Protein AF-A0A7V9LAK2-F1 (afdb_monomer_lite)

Radius of gyration: 31.35 Å; chains: 1; bounding box: 60×62×88 Å

Sequence (162 aa):
MRSVLLLVALTACDSKVEKLDKTIDNLGDKVKDNSVVKSVDKGLDTLDRDEASTHLAKAREMVGKGEDPAEACSWVTRAGTNTDTDTVKQLDKLCKLDVPLGAATKAVVAAEKAKAEQPQAPSLTECSSDEWAQTKTKLEGSPFASDARWADLKSRWTKVCP

Foldseek 3Di:
DDDDDDDDDDPDDPPVVVVVVVVVVVVVVVVVPCPVVVVVVVVVLVVLVVLLQVLLVQLVVCVVVVHQSVVSLVVLVVSDCPNVDPSSVSSPCCNLPVRLLSLLVVLLVVLVVQCVVPVPDPADPSLVDPSNVVSLCSCCPDPNVVPPSNVVSVVSSVVSRD

pLDDT: mean 70.33, std 19.18, range [31.5, 95.12]

Secondary structure (DSSP, 8-state):
-------------STTHHHHHHHHHHHHHHHH-TTHHHHHHHHHHHHHHHHHHHHHHHHHHHHHHT---HHHHHHHHHH-TT---HHHHHHHHIIIIIHHHHHHHHHHHHHHHHHHH-TT-SS-GGGG-HHHHHHHHHHHTSTTTT-HHHHHHHHHHHHH--

Structure (mmCIF, N/CA/C/O backbone):
data_AF-A0A7V9LAK2-F1
#
_entry.id   AF-A0A7V9LAK2-F1
#
loop_
_atom_site.group_PDB
_atom_site.id
_atom_site.type_symbol
_atom_site.label_atom_id
_atom_site.label_alt_id
_atom_site.label_comp_id
_atom_site.label_asym_id
_atom_site.label_entity_id
_atom_site.label_seq_id
_atom_site.pdbx_PDB_ins_code
_atom_site.Cartn_x
_atom_site.Cartn_y
_atom_site.Cartn_z
_atom_site.occupancy
_atom_site.B_iso_or_equiv
_atom_site.auth_seq_id
_atom_site.auth_comp_id
_atom_site.auth_asym_id
_atom_site.auth_atom_id
_atom_site.pdbx_PDB_model_num
ATOM 1 N N . MET A 1 1 ? 41.571 53.787 -42.236 1.00 37.94 1 MET A N 1
ATOM 2 C CA . MET A 1 1 ? 42.311 52.598 -41.767 1.00 37.94 1 MET A CA 1
ATOM 3 C C . MET A 1 1 ? 42.465 51.648 -42.952 1.00 37.94 1 MET A C 1
ATOM 5 O O . MET A 1 1 ? 41.453 51.288 -43.527 1.00 37.94 1 MET A O 1
ATOM 9 N N . ARG A 1 2 ? 43.723 51.414 -43.365 1.00 31.50 2 ARG A N 1
ATOM 10 C CA . ARG A 1 2 ? 44.332 50.231 -44.033 1.00 31.50 2 ARG A CA 1
ATOM 11 C C . ARG A 1 2 ? 43.373 49.220 -44.711 1.00 31.50 2 ARG A C 1
ATOM 13 O O . ARG A 1 2 ? 42.533 48.664 -44.023 1.00 31.50 2 ARG A O 1
ATOM 20 N N . SER A 1 3 ? 43.414 49.045 -46.046 1.00 32.41 3 SER A N 1
ATOM 21 C CA . SER A 1 3 ? 44.280 48.084 -46.800 1.00 32.41 3 SER A CA 1
ATOM 22 C C . SER A 1 3 ? 43.845 46.620 -46.543 1.00 32.41 3 SER A C 1
ATOM 24 O O . SER A 1 3 ? 43.729 46.261 -45.384 1.00 32.41 3 SER A O 1
ATOM 26 N N . VAL A 1 4 ? 43.574 45.695 -47.480 1.00 35.50 4 VAL A N 1
ATOM 27 C CA . VAL A 1 4 ? 44.199 45.265 -48.759 1.00 35.50 4 VAL A CA 1
ATOM 28 C C . VAL A 1 4 ? 43.148 44.347 -49.458 1.00 35.50 4 VAL A C 1
ATOM 30 O O . VAL A 1 4 ? 42.545 43.525 -48.781 1.00 35.50 4 VAL A O 1
ATOM 33 N N . LEU A 1 5 ? 42.693 44.595 -50.696 1.00 37.31 5 LEU A N 1
ATOM 34 C CA . LEU A 1 5 ? 43.142 43.943 -51.949 1.00 37.31 5 LEU A CA 1
ATOM 35 C C . LEU A 1 5 ? 43.152 42.391 -51.915 1.00 37.31 5 LEU A C 1
ATOM 37 O O . LEU A 1 5 ? 43.951 41.809 -51.200 1.00 37.31 5 LEU A O 1
ATOM 41 N N . LEU A 1 6 ? 42.310 41.730 -52.724 1.00 32.38 6 LEU A N 1
ATOM 42 C CA . LEU A 1 6 ? 42.712 40.812 -53.814 1.00 32.38 6 LEU A CA 1
ATOM 43 C C . LEU A 1 6 ? 41.540 39.925 -54.280 1.00 32.38 6 LEU A C 1
ATOM 45 O O . LEU A 1 6 ? 41.117 38.995 -53.597 1.00 32.38 6 LEU A O 1
ATOM 49 N N . LEU A 1 7 ? 41.091 40.177 -55.514 1.00 42.12 7 LEU A N 1
ATOM 50 C CA . LEU A 1 7 ? 40.591 39.135 -56.409 1.00 42.12 7 LEU A CA 1
ATOM 51 C C . LEU A 1 7 ? 41.704 38.093 -56.613 1.00 42.12 7 LEU A C 1
ATOM 53 O O . LEU A 1 7 ? 42.783 38.466 -57.071 1.00 42.12 7 LEU A O 1
ATOM 57 N N . VAL A 1 8 ? 41.425 36.806 -56.392 1.00 37.50 8 VAL A N 1
ATOM 58 C CA . VAL A 1 8 ? 42.148 35.706 -57.053 1.00 37.50 8 VAL A CA 1
ATOM 59 C C . VAL A 1 8 ? 41.137 34.652 -57.493 1.00 37.50 8 VAL A C 1
ATOM 61 O O . VAL A 1 8 ? 40.375 34.111 -56.696 1.00 37.50 8 VAL A O 1
ATOM 64 N N . ALA A 1 9 ? 41.131 34.414 -58.800 1.00 43.22 9 ALA A N 1
ATOM 65 C CA . ALA A 1 9 ? 40.370 33.398 -59.500 1.00 43.22 9 ALA A CA 1
ATOM 66 C C . ALA A 1 9 ? 40.705 31.979 -59.017 1.00 43.22 9 ALA A C 1
ATOM 68 O O . ALA A 1 9 ? 41.877 31.638 -58.883 1.00 43.22 9 ALA A O 1
ATOM 69 N N . LEU A 1 10 ? 39.685 31.131 -58.866 1.00 37.84 10 LEU A N 1
ATOM 70 C CA . LEU A 1 10 ? 39.828 29.673 -58.805 1.00 37.84 10 LEU A CA 1
ATOM 71 C C . LEU A 1 10 ? 38.724 29.020 -59.647 1.00 37.84 10 LEU A C 1
ATOM 73 O O . LEU A 1 10 ? 37.756 28.448 -59.156 1.00 37.84 10 LEU A O 1
ATOM 77 N N . THR A 1 11 ? 38.898 29.110 -60.963 1.00 47.38 11 THR A N 1
ATOM 78 C CA . THR A 1 11 ? 38.327 28.181 -61.940 1.00 47.38 11 THR A CA 1
ATOM 79 C C . THR A 1 11 ? 39.044 26.832 -61.813 1.00 47.38 11 THR A C 1
ATOM 81 O O . THR A 1 11 ? 40.007 26.597 -62.534 1.00 47.38 11 THR A O 1
ATOM 84 N N . ALA A 1 12 ? 38.651 25.985 -60.855 1.00 41.12 12 ALA A N 1
ATOM 85 C CA . ALA A 1 12 ? 39.004 24.553 -60.797 1.00 41.12 12 ALA A CA 1
ATOM 86 C C . ALA A 1 12 ? 38.351 23.862 -59.580 1.00 41.12 12 ALA A C 1
ATOM 88 O O . ALA A 1 12 ? 39.049 23.368 -58.697 1.00 41.12 12 ALA A O 1
ATOM 89 N N . CYS A 1 13 ? 37.018 23.819 -59.502 1.00 34.25 13 CYS A N 1
ATOM 90 C CA . CYS A 1 13 ? 36.323 23.087 -58.432 1.00 34.25 13 CYS A CA 1
ATOM 91 C C . CYS A 1 13 ? 35.158 22.210 -58.921 1.00 34.25 13 CYS A C 1
ATOM 93 O O . CYS A 1 13 ? 34.342 21.813 -58.104 1.00 34.25 13 CYS A O 1
ATOM 95 N N . ASP A 1 14 ? 35.076 21.839 -60.201 1.00 42.62 14 ASP A N 1
ATOM 96 C CA . ASP A 1 14 ? 33.958 20.992 -60.663 1.00 42.62 14 ASP A CA 1
ATOM 97 C C . ASP A 1 14 ? 34.180 19.485 -60.424 1.00 42.62 14 ASP A C 1
ATOM 99 O O . ASP A 1 14 ? 33.239 18.734 -60.208 1.00 42.62 14 ASP A O 1
ATOM 103 N N . SER A 1 15 ? 35.427 19.004 -60.339 1.00 44.22 15 SER A N 1
ATOM 104 C CA . SER A 1 15 ? 35.691 17.551 -60.234 1.00 44.22 15 SER A CA 1
ATOM 105 C C . SER A 1 15 ? 35.803 16.998 -58.803 1.00 44.22 15 SER A C 1
ATOM 107 O O . SER A 1 15 ? 36.013 15.797 -58.627 1.00 44.22 15 SER A O 1
ATOM 109 N N . LYS A 1 16 ? 35.714 17.841 -57.762 1.00 42.81 16 LYS A N 1
ATOM 110 C CA . LYS A 1 16 ? 35.798 17.403 -56.348 1.00 42.81 16 LYS A CA 1
ATOM 111 C C . LYS A 1 16 ? 34.443 17.303 -55.650 1.00 42.81 16 LYS A C 1
ATOM 113 O O . LYS A 1 16 ? 34.344 16.568 -54.671 1.00 42.81 16 LYS A O 1
ATOM 118 N N . VAL A 1 17 ? 33.414 17.977 -56.163 1.00 44.81 17 VAL A N 1
ATOM 119 C CA . VAL A 1 17 ? 32.055 17.917 -55.605 1.00 44.81 17 VAL A CA 1
ATOM 120 C C . VAL A 1 17 ? 31.435 16.536 -55.853 1.00 44.81 17 VAL A C 1
ATOM 122 O O . VAL A 1 17 ? 30.882 15.940 -54.935 1.00 44.81 17 VAL A O 1
ATOM 125 N N . GLU A 1 18 ? 31.672 15.935 -57.023 1.00 46.00 18 GLU A N 1
ATOM 126 C CA . GLU A 1 18 ? 31.118 14.614 -57.366 1.00 46.00 18 GLU A CA 1
ATOM 127 C C . GLU A 1 18 ? 31.734 13.440 -56.567 1.00 46.00 18 GLU A C 1
ATOM 129 O O . GLU A 1 18 ? 31.133 12.372 -56.435 1.00 46.00 18 GLU A O 1
ATOM 134 N N . LYS A 1 19 ? 32.935 13.618 -55.992 1.00 44.50 19 LYS A N 1
ATOM 135 C CA . LYS A 1 19 ? 33.549 12.624 -55.086 1.00 44.50 19 LYS A CA 1
ATOM 136 C C . LYS A 1 19 ? 33.076 12.754 -53.637 1.00 44.50 19 LYS A C 1
ATOM 138 O O . LYS A 1 19 ? 33.138 11.767 -52.902 1.00 44.50 19 LYS A O 1
ATOM 143 N N . LEU A 1 20 ? 32.610 13.934 -53.224 1.00 43.28 20 LEU A N 1
ATOM 144 C CA . LEU A 1 20 ? 32.012 14.116 -51.900 1.00 43.28 20 LEU A CA 1
ATOM 145 C C . LEU A 1 20 ? 30.619 13.477 -51.832 1.00 43.28 20 LEU A C 1
ATOM 147 O O . LEU A 1 20 ? 30.317 12.803 -50.851 1.00 43.28 20 LEU A O 1
ATOM 151 N N . ASP A 1 21 ? 29.831 13.605 -52.898 1.00 49.31 21 ASP A N 1
ATOM 152 C CA . ASP A 1 21 ? 28.450 13.110 -52.970 1.00 49.31 21 ASP A CA 1
ATOM 153 C C . ASP A 1 21 ? 28.369 11.576 -52.810 1.00 49.31 21 ASP A C 1
ATOM 155 O O . ASP A 1 21 ? 27.709 11.057 -51.911 1.00 49.31 21 ASP A O 1
ATOM 159 N N . LYS A 1 22 ? 29.216 10.833 -53.540 1.00 50.28 22 LYS A N 1
ATOM 160 C CA . LYS A 1 22 ? 29.311 9.357 -53.448 1.00 50.28 22 LYS A CA 1
ATOM 161 C C . LYS A 1 22 ? 29.804 8.833 -52.090 1.00 50.28 22 LYS A C 1
ATOM 163 O O . LYS A 1 22 ? 29.598 7.660 -51.765 1.00 50.28 22 LYS A O 1
ATOM 168 N N . THR A 1 23 ? 30.484 9.671 -51.306 1.00 47.62 23 THR A N 1
ATOM 169 C CA . THR A 1 23 ? 30.940 9.312 -49.953 1.00 47.62 23 THR A CA 1
ATOM 170 C C . THR A 1 23 ? 29.811 9.489 -48.933 1.00 47.62 23 THR A C 1
ATOM 172 O O . THR A 1 23 ? 29.700 8.692 -48.003 1.00 47.62 23 THR A O 1
ATOM 175 N N . ILE A 1 24 ? 28.944 10.487 -49.133 1.00 52.41 24 ILE A N 1
ATOM 176 C CA . ILE A 1 24 ? 27.791 10.772 -48.270 1.00 52.41 24 ILE A CA 1
ATOM 177 C C . ILE A 1 24 ? 26.698 9.708 -48.450 1.00 52.41 24 ILE A C 1
ATOM 179 O O . ILE A 1 24 ? 26.189 9.210 -47.447 1.00 52.41 24 ILE A O 1
ATOM 183 N N . ASP A 1 25 ? 26.425 9.256 -49.678 1.00 50.56 25 ASP A N 1
ATOM 184 C CA . ASP A 1 25 ? 25.480 8.150 -49.912 1.00 50.56 25 ASP A CA 1
ATOM 185 C C . ASP A 1 25 ? 25.947 6.825 -49.279 1.00 50.56 25 ASP A C 1
ATOM 187 O O . ASP A 1 25 ? 25.159 6.108 -48.665 1.00 50.56 25 ASP A O 1
ATOM 191 N N . ASN A 1 26 ? 27.254 6.530 -49.309 1.00 49.16 26 ASN A N 1
ATOM 192 C CA . ASN A 1 26 ? 27.817 5.346 -48.639 1.00 49.16 26 ASN A CA 1
ATOM 193 C C . ASN A 1 26 ? 27.752 5.414 -47.100 1.00 49.16 26 ASN A C 1
ATOM 195 O O . ASN A 1 26 ? 27.732 4.376 -46.433 1.00 49.16 26 ASN A O 1
ATOM 199 N N . LEU A 1 27 ? 27.742 6.617 -46.520 1.00 48.22 27 LEU A N 1
ATOM 200 C CA . LEU A 1 27 ? 27.530 6.830 -45.084 1.00 48.22 27 LEU A CA 1
ATOM 201 C C . LEU A 1 27 ? 26.039 6.744 -44.723 1.00 48.22 27 LEU A C 1
ATOM 203 O O . LEU A 1 27 ? 25.704 6.171 -43.689 1.00 48.22 27 LEU A O 1
ATOM 207 N N . GLY A 1 28 ? 25.148 7.233 -45.590 1.00 46.25 28 GLY A N 1
ATOM 208 C CA . GLY A 1 28 ? 23.695 7.129 -45.430 1.00 46.25 28 GLY A CA 1
ATOM 209 C C . GLY A 1 28 ? 23.178 5.686 -45.445 1.00 46.25 28 GLY A C 1
ATOM 210 O O . GLY A 1 28 ? 22.302 5.345 -44.648 1.00 46.25 28 GLY A O 1
ATOM 211 N N . ASP A 1 29 ? 23.757 4.817 -46.277 1.00 45.91 29 ASP A N 1
ATOM 212 C CA . ASP A 1 29 ? 23.421 3.386 -46.305 1.00 45.91 29 ASP A CA 1
ATOM 213 C C . ASP A 1 29 ? 24.012 2.609 -45.111 1.00 45.91 29 ASP A C 1
ATOM 215 O O . ASP A 1 29 ? 23.346 1.747 -44.540 1.00 45.91 29 ASP A O 1
ATOM 219 N N . LYS A 1 30 ? 25.208 2.979 -44.623 1.00 43.50 30 LYS A N 1
ATOM 220 C CA . LYS A 1 30 ? 25.807 2.377 -43.410 1.00 43.50 30 LYS A CA 1
ATOM 221 C C . LYS A 1 30 ? 25.112 2.763 -42.103 1.00 43.50 30 LYS A C 1
ATOM 223 O O . LYS A 1 30 ? 25.154 1.985 -41.158 1.00 43.50 30 LYS A O 1
ATOM 228 N N . VAL A 1 31 ? 24.471 3.930 -42.030 1.00 46.69 31 VAL A N 1
ATOM 229 C CA . VAL A 1 31 ? 23.645 4.328 -40.870 1.00 46.69 31 VAL A CA 1
ATOM 230 C C . VAL A 1 31 ? 22.256 3.674 -40.922 1.00 46.69 31 VAL A C 1
ATOM 232 O O . VAL A 1 31 ? 21.642 3.438 -39.882 1.00 46.69 31 VAL A O 1
ATOM 235 N N . LYS A 1 32 ? 21.771 3.316 -42.119 1.00 45.81 32 LYS A N 1
ATOM 236 C CA . LYS A 1 32 ? 20.551 2.514 -42.307 1.00 45.81 32 LYS A CA 1
ATOM 237 C C . LYS A 1 32 ? 20.744 1.029 -42.015 1.00 45.81 32 LYS A C 1
ATOM 239 O O . LYS A 1 32 ? 19.736 0.345 -41.817 1.00 45.81 32 LYS A O 1
ATOM 244 N N . ASP A 1 33 ? 21.983 0.534 -41.936 1.00 46.97 33 ASP A N 1
ATOM 245 C CA . ASP A 1 33 ? 22.265 -0.809 -41.425 1.00 46.97 33 ASP A CA 1
ATOM 246 C C . ASP A 1 33 ? 22.110 -0.831 -39.897 1.00 46.97 33 ASP A C 1
ATOM 248 O O . ASP A 1 33 ? 23.020 -0.738 -39.072 1.00 46.97 33 ASP A O 1
ATOM 2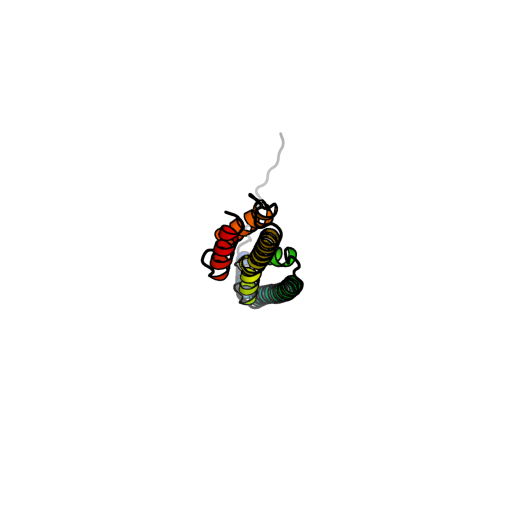52 N N . ASN A 1 34 ? 20.831 -0.865 -39.567 1.00 49.03 34 ASN A N 1
ATOM 253 C CA . ASN A 1 34 ? 20.137 -0.754 -38.308 1.00 49.03 34 ASN A CA 1
ATOM 254 C C . ASN A 1 34 ? 20.389 -1.998 -37.433 1.00 49.03 34 ASN A C 1
ATOM 256 O O . ASN A 1 34 ? 19.441 -2.643 -36.984 1.00 49.03 34 ASN A O 1
ATOM 260 N N . SER A 1 35 ? 21.651 -2.400 -37.271 1.00 44.16 35 SER A N 1
ATOM 261 C CA . SER A 1 35 ? 22.088 -3.532 -36.447 1.00 44.16 35 SER A CA 1
ATOM 262 C C . SER A 1 35 ? 22.764 -3.053 -35.164 1.00 44.16 35 SER A C 1
ATOM 264 O O . SER A 1 35 ? 22.456 -3.574 -34.098 1.00 44.16 35 SER A O 1
ATOM 266 N N . VAL A 1 36 ? 23.593 -2.006 -35.229 1.00 38.97 36 VAL A N 1
ATOM 267 C CA . VAL A 1 36 ? 24.246 -1.408 -34.052 1.00 38.97 36 VAL A CA 1
ATOM 268 C C . VAL A 1 36 ? 23.243 -0.617 -33.216 1.00 38.97 36 VAL A C 1
ATOM 270 O O . VAL A 1 36 ? 23.174 -0.840 -32.016 1.00 38.97 36 VAL A O 1
ATOM 273 N N . VAL A 1 37 ? 22.402 0.218 -33.839 1.00 45.53 37 VAL A N 1
ATOM 274 C CA . VAL A 1 37 ? 21.331 0.950 -33.131 1.00 45.53 37 VAL A CA 1
ATOM 275 C C . VAL A 1 37 ? 20.340 -0.030 -32.503 1.00 45.53 37 VAL A C 1
ATOM 277 O O . VAL A 1 37 ? 20.114 0.034 -31.305 1.00 45.53 37 VAL A O 1
ATOM 280 N N . LYS A 1 38 ? 19.874 -1.045 -33.247 1.00 43.88 38 LYS A N 1
ATOM 281 C CA . LYS A 1 38 ? 19.019 -2.104 -32.680 1.00 43.88 38 LYS A CA 1
ATOM 282 C C . LYS A 1 38 ? 19.695 -2.931 -31.585 1.00 43.88 38 LYS A C 1
ATOM 284 O O . LYS A 1 38 ? 19.001 -3.422 -30.706 1.00 43.88 38 LYS A O 1
ATOM 289 N N . SER A 1 39 ? 21.011 -3.146 -31.643 1.00 45.12 39 SER A N 1
ATOM 290 C CA . SER A 1 39 ? 21.739 -3.885 -30.598 1.00 45.12 39 SER A CA 1
ATOM 291 C C . SER A 1 39 ? 21.954 -3.037 -29.348 1.00 45.12 39 SER A C 1
ATOM 293 O O . SER A 1 39 ? 21.928 -3.582 -28.250 1.00 45.12 39 SER A O 1
ATOM 295 N N . VAL A 1 40 ? 22.126 -1.723 -29.509 1.00 39.88 40 VAL A N 1
ATOM 296 C CA . VAL A 1 40 ? 22.179 -0.759 -28.405 1.00 39.88 40 VAL A CA 1
ATOM 297 C C . VAL A 1 40 ? 20.796 -0.605 -27.776 1.00 39.88 40 VAL A C 1
ATOM 299 O O . VAL A 1 40 ? 20.695 -0.783 -26.572 1.00 39.88 40 VAL A O 1
ATOM 302 N N . ASP A 1 41 ? 19.736 -0.414 -28.565 1.00 46.59 41 ASP A N 1
ATOM 303 C CA . ASP A 1 41 ? 18.351 -0.347 -28.073 1.00 46.59 41 ASP A CA 1
ATOM 304 C C . ASP A 1 41 ? 17.955 -1.646 -27.359 1.00 46.59 41 ASP A C 1
ATOM 306 O O . ASP A 1 41 ? 17.505 -1.626 -26.221 1.00 46.59 41 ASP A O 1
ATOM 310 N N . LYS A 1 42 ? 18.242 -2.808 -27.960 1.00 48.88 42 LYS A N 1
ATOM 311 C CA . LYS A 1 42 ? 17.996 -4.113 -27.327 1.00 48.88 42 LYS A CA 1
ATOM 312 C C . LYS A 1 42 ? 18.857 -4.336 -26.077 1.00 48.88 42 LYS A C 1
ATOM 314 O O . LYS A 1 42 ? 18.439 -5.057 -25.171 1.00 48.88 42 LYS A O 1
ATOM 319 N N . GLY A 1 43 ? 20.061 -3.767 -26.038 1.00 37.28 43 GLY A N 1
ATOM 320 C CA . GLY A 1 43 ? 20.952 -3.791 -24.879 1.00 37.28 43 GLY A CA 1
ATOM 321 C C . GLY A 1 43 ? 20.419 -2.936 -23.732 1.00 37.28 43 GLY A C 1
ATOM 322 O O . GLY A 1 43 ? 20.388 -3.414 -22.602 1.00 37.28 43 GLY A O 1
ATOM 323 N N . LEU A 1 44 ? 19.929 -1.731 -24.036 1.00 52.09 44 LEU A N 1
ATOM 324 C CA . LEU A 1 44 ? 19.257 -0.830 -23.096 1.00 52.09 44 LEU A CA 1
ATOM 325 C C . LEU A 1 44 ? 17.964 -1.461 -22.560 1.00 52.09 44 LEU A C 1
ATOM 327 O O . LEU A 1 44 ? 17.804 -1.565 -21.351 1.00 52.09 44 LEU A O 1
ATOM 331 N N . ASP A 1 45 ? 17.130 -2.036 -23.430 1.00 54.62 45 ASP A N 1
ATOM 332 C CA . ASP A 1 45 ? 15.911 -2.756 -23.032 1.00 54.62 45 ASP A CA 1
ATOM 333 C C . ASP A 1 45 ? 16.194 -3.973 -22.131 1.00 54.62 45 ASP A C 1
ATOM 335 O O . ASP A 1 45 ? 15.358 -4.378 -21.318 1.00 54.62 45 ASP A O 1
ATOM 339 N N . THR A 1 46 ? 17.354 -4.616 -22.307 1.00 55.47 46 THR A N 1
ATOM 340 C CA . THR A 1 46 ? 17.769 -5.766 -21.489 1.00 55.47 46 THR A CA 1
ATOM 341 C C . THR A 1 46 ? 18.317 -5.307 -20.139 1.00 55.47 46 THR A C 1
ATOM 343 O O . THR A 1 46 ? 17.930 -5.874 -19.120 1.00 55.47 46 THR A O 1
ATOM 346 N N . LEU A 1 47 ? 19.138 -4.253 -20.117 1.00 55.16 47 LEU A N 1
ATOM 347 C CA . LEU A 1 47 ? 19.620 -3.609 -18.891 1.00 55.16 47 LEU A CA 1
ATOM 348 C C . LEU A 1 47 ? 18.455 -3.101 -18.030 1.00 55.16 47 LEU A C 1
ATOM 350 O O . LEU A 1 47 ? 18.392 -3.429 -16.848 1.00 55.16 47 LEU A O 1
ATOM 354 N N . ASP A 1 48 ? 17.473 -2.427 -18.633 1.00 62.56 48 ASP A N 1
ATOM 355 C CA . ASP A 1 48 ? 16.275 -1.954 -17.932 1.00 62.56 48 ASP A CA 1
ATOM 356 C C . ASP A 1 48 ? 15.443 -3.114 -17.355 1.00 62.56 48 ASP A C 1
ATOM 358 O O . ASP A 1 48 ? 14.863 -3.005 -16.271 1.00 62.56 48 ASP A O 1
ATOM 362 N N . ARG A 1 49 ? 15.389 -4.261 -18.048 1.00 60.59 49 ARG A N 1
ATOM 363 C CA . ARG A 1 49 ? 14.676 -5.462 -17.578 1.00 60.59 49 ARG A CA 1
ATOM 364 C C . ARG A 1 49 ? 15.394 -6.150 -16.414 1.00 60.59 49 ARG A C 1
ATOM 366 O O . ARG A 1 49 ? 14.724 -6.613 -15.482 1.00 60.59 49 ARG A O 1
ATOM 373 N N . ASP A 1 50 ? 16.718 -6.230 -16.457 1.00 68.88 50 ASP A N 1
ATOM 374 C CA . ASP A 1 50 ? 17.531 -6.849 -15.406 1.00 68.88 50 ASP A CA 1
ATOM 375 C C . ASP A 1 50 ? 17.557 -5.978 -14.138 1.00 68.88 50 ASP A C 1
ATOM 377 O O . ASP A 1 50 ? 17.393 -6.490 -13.021 1.00 68.88 50 ASP A O 1
ATOM 381 N N . GLU A 1 51 ? 17.643 -4.653 -14.295 1.00 70.06 51 GLU A N 1
ATOM 382 C CA . GLU A 1 51 ? 17.492 -3.701 -13.191 1.00 70.06 51 GLU A CA 1
ATOM 383 C C . GLU A 1 51 ? 16.082 -3.761 -12.586 1.00 70.06 51 GLU A C 1
ATOM 385 O O . GLU A 1 51 ? 15.945 -3.922 -11.368 1.00 70.06 51 GLU A O 1
ATOM 390 N N . ALA A 1 52 ? 15.023 -3.754 -13.408 1.00 67.69 52 ALA A N 1
ATOM 391 C CA . ALA A 1 52 ? 13.645 -3.886 -12.926 1.00 67.69 52 ALA A CA 1
ATOM 392 C C . ALA A 1 52 ? 13.430 -5.179 -12.128 1.00 67.69 52 ALA A C 1
ATOM 394 O O . ALA A 1 52 ? 12.752 -5.177 -11.098 1.00 67.69 52 ALA A O 1
ATOM 395 N N . SER A 1 53 ? 14.011 -6.291 -12.586 1.00 71.00 53 SER A N 1
ATOM 396 C CA . SER A 1 53 ? 13.871 -7.598 -11.933 1.00 71.00 53 SER A CA 1
ATOM 397 C C . SER A 1 53 ? 14.582 -7.623 -10.582 1.00 71.00 53 SER A C 1
ATOM 399 O O . SER A 1 53 ? 14.030 -8.126 -9.600 1.00 71.00 53 SER A O 1
ATOM 401 N N . THR A 1 54 ? 15.760 -7.003 -10.506 1.00 78.12 54 THR A N 1
ATOM 402 C CA . THR A 1 54 ? 16.516 -6.831 -9.259 1.00 78.12 54 THR A CA 1
ATOM 403 C C . THR A 1 54 ? 15.746 -5.964 -8.262 1.00 78.12 54 THR A C 1
ATOM 405 O O . THR A 1 54 ? 15.570 -6.350 -7.103 1.00 78.12 54 THR A O 1
ATOM 408 N N . HIS A 1 55 ? 15.214 -4.824 -8.709 1.00 74.81 55 HIS A N 1
ATOM 409 C CA . HIS A 1 55 ? 14.412 -3.945 -7.862 1.00 74.81 55 HIS A CA 1
ATOM 410 C C . HIS A 1 55 ? 13.105 -4.603 -7.409 1.00 74.81 55 HIS A C 1
ATOM 412 O O . HIS A 1 55 ? 12.725 -4.447 -6.248 1.00 74.81 55 HIS A O 1
ATOM 418 N N . LEU A 1 56 ? 12.454 -5.399 -8.263 1.00 73.44 56 LEU A N 1
ATOM 419 C CA . LEU A 1 56 ? 11.248 -6.141 -7.899 1.00 73.44 56 LEU A CA 1
ATOM 420 C C . LEU A 1 56 ? 11.523 -7.221 -6.851 1.00 73.44 56 LEU A C 1
ATOM 422 O O . LEU A 1 56 ? 10.752 -7.349 -5.898 1.00 73.44 56 LEU A O 1
ATOM 426 N N . ALA A 1 57 ? 12.615 -7.973 -6.991 1.00 77.81 57 ALA A N 1
ATOM 427 C CA . ALA A 1 57 ? 13.020 -8.964 -5.999 1.00 77.81 57 ALA A CA 1
ATOM 428 C C . ALA A 1 57 ? 13.311 -8.305 -4.640 1.00 77.81 57 ALA A C 1
ATOM 430 O O . ALA A 1 57 ? 12.740 -8.719 -3.630 1.00 77.81 57 ALA A O 1
ATOM 431 N N . LYS A 1 58 ? 14.102 -7.220 -4.629 1.00 77.19 58 LYS A N 1
ATOM 432 C CA . LYS A 1 58 ? 14.421 -6.455 -3.410 1.00 77.19 58 LYS A CA 1
ATOM 433 C C . LYS A 1 58 ? 13.156 -5.878 -2.765 1.00 77.19 58 LYS A C 1
ATOM 435 O O . LYS A 1 58 ? 12.986 -5.962 -1.553 1.00 77.19 58 LYS A O 1
ATOM 440 N N . ALA A 1 59 ? 12.240 -5.325 -3.564 1.00 75.19 59 ALA A N 1
ATOM 441 C CA . ALA A 1 59 ? 10.988 -4.766 -3.063 1.00 75.19 59 ALA A CA 1
ATOM 442 C C . ALA A 1 59 ? 10.090 -5.832 -2.426 1.00 75.19 59 ALA A C 1
ATOM 444 O O . ALA A 1 59 ? 9.558 -5.614 -1.341 1.00 75.19 59 ALA A O 1
ATOM 445 N N . ARG A 1 60 ? 9.957 -7.004 -3.059 1.00 75.12 60 ARG A N 1
ATOM 446 C CA . ARG A 1 60 ? 9.202 -8.136 -2.497 1.00 75.12 60 ARG A CA 1
ATOM 447 C C . ARG A 1 60 ? 9.812 -8.649 -1.201 1.00 75.12 60 ARG A C 1
ATOM 449 O O . ARG A 1 60 ? 9.070 -8.940 -0.269 1.00 75.12 60 ARG A O 1
ATOM 456 N N . GLU A 1 61 ? 11.135 -8.747 -1.136 1.00 78.25 61 GLU A N 1
ATOM 457 C CA . GLU A 1 61 ? 11.839 -9.167 0.074 1.00 78.25 61 GLU A CA 1
ATOM 458 C C . GLU A 1 61 ? 11.609 -8.182 1.230 1.00 78.25 61 GLU A C 1
ATOM 460 O O . GLU A 1 61 ? 11.221 -8.606 2.317 1.00 78.25 61 GLU A O 1
ATOM 465 N N . MET A 1 62 ? 11.776 -6.877 0.985 1.00 74.00 62 MET A N 1
ATOM 466 C CA . MET A 1 62 ? 11.546 -5.831 1.991 1.00 74.00 62 MET A CA 1
ATOM 467 C C . MET A 1 62 ? 10.089 -5.821 2.467 1.00 74.00 62 MET A C 1
ATOM 469 O O . MET A 1 62 ? 9.836 -5.861 3.670 1.00 74.00 62 MET A O 1
ATOM 473 N N . VAL A 1 63 ? 9.121 -5.896 1.546 1.00 72.19 63 VAL A N 1
ATOM 474 C CA . VAL A 1 63 ? 7.695 -6.012 1.899 1.00 72.19 63 VAL A CA 1
ATOM 475 C C . VAL A 1 63 ? 7.427 -7.272 2.724 1.00 72.19 63 VAL A C 1
ATOM 477 O O . VAL A 1 63 ? 6.701 -7.206 3.715 1.00 72.19 63 VAL A O 1
ATOM 480 N N . GLY A 1 64 ? 8.043 -8.404 2.373 1.00 65.88 64 GLY A N 1
ATOM 481 C CA . GLY A 1 64 ? 7.938 -9.655 3.128 1.00 65.88 64 GLY A CA 1
ATOM 482 C C . GLY A 1 64 ? 8.495 -9.564 4.553 1.00 65.88 64 GLY A C 1
ATOM 483 O O . GLY A 1 64 ? 7.979 -10.222 5.453 1.00 65.88 64 GLY A O 1
ATOM 484 N N . LYS A 1 65 ? 9.502 -8.713 4.779 1.00 68.94 65 LYS A N 1
ATOM 485 C CA . LYS A 1 65 ? 10.057 -8.395 6.107 1.00 68.94 65 LYS A CA 1
ATOM 486 C C . LYS A 1 65 ? 9.311 -7.261 6.822 1.00 68.94 65 LYS A C 1
ATOM 488 O O . LYS A 1 65 ? 9.607 -6.963 7.976 1.00 68.94 65 LYS A O 1
ATOM 493 N N . GLY A 1 66 ? 8.330 -6.643 6.165 1.00 60.72 66 GLY A N 1
ATOM 494 C CA . GLY A 1 66 ? 7.586 -5.500 6.689 1.00 60.72 66 GLY A CA 1
ATOM 495 C C . GLY A 1 66 ? 8.358 -4.177 6.665 1.00 60.72 66 GLY A C 1
ATOM 496 O O . GLY A 1 66 ? 7.946 -3.254 7.372 1.00 60.72 66 GLY A O 1
ATOM 497 N N . GLU A 1 67 ? 9.433 -4.093 5.880 1.00 68.75 67 GLU A N 1
ATOM 498 C CA . GLU A 1 67 ? 10.273 -2.911 5.652 1.00 68.75 67 GLU A CA 1
ATOM 499 C C . GLU A 1 67 ? 9.753 -2.081 4.460 1.00 68.75 67 GLU A C 1
ATOM 501 O O . GLU A 1 67 ? 9.092 -2.613 3.565 1.00 68.75 67 GLU A O 1
ATOM 506 N N . ASP A 1 68 ? 10.037 -0.773 4.442 1.00 70.56 68 ASP A N 1
ATOM 507 C CA . ASP A 1 68 ? 9.627 0.129 3.354 1.00 70.56 68 ASP A CA 1
ATOM 508 C C . ASP A 1 68 ? 10.571 -0.013 2.140 1.00 70.56 68 ASP A C 1
ATOM 510 O O . ASP A 1 68 ? 11.761 0.297 2.251 1.00 70.56 68 ASP A O 1
ATOM 514 N N . PRO A 1 69 ? 10.076 -0.433 0.958 1.00 75.94 69 PRO A N 1
ATOM 515 C CA . PRO A 1 69 ? 10.885 -0.557 -0.247 1.00 75.94 69 PRO A CA 1
ATOM 516 C C . PRO A 1 69 ? 11.094 0.772 -1.000 1.00 75.94 69 PRO A C 1
ATOM 518 O O . PRO A 1 69 ? 11.226 0.762 -2.228 1.00 75.94 69 PRO A O 1
ATOM 521 N N . ALA A 1 70 ? 11.134 1.912 -0.302 1.00 74.38 70 ALA A N 1
ATOM 522 C CA . ALA A 1 70 ? 11.209 3.261 -0.866 1.00 74.38 70 ALA A CA 1
ATOM 523 C C . ALA A 1 70 ? 12.256 3.414 -1.982 1.00 74.38 70 ALA A C 1
ATOM 525 O O . ALA A 1 70 ? 11.963 4.004 -3.022 1.00 74.38 70 ALA A O 1
ATOM 526 N N . GLU A 1 71 ? 13.454 2.837 -1.824 1.00 68.19 71 GLU A N 1
ATOM 527 C CA . GLU A 1 71 ? 14.488 2.865 -2.867 1.00 68.19 71 GLU A CA 1
ATOM 528 C C . GLU A 1 71 ? 14.038 2.178 -4.163 1.00 68.19 71 GLU A C 1
ATOM 530 O O . GLU A 1 71 ? 14.158 2.762 -5.240 1.00 68.19 71 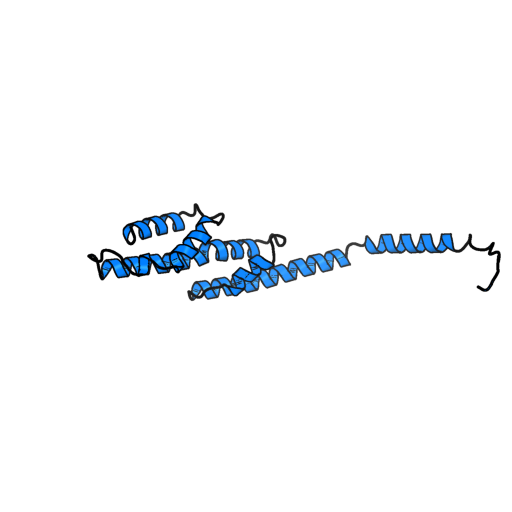GLU A O 1
ATOM 535 N N . ALA A 1 72 ? 13.475 0.969 -4.073 1.00 69.00 72 ALA A N 1
ATOM 536 C CA . ALA A 1 72 ? 13.004 0.220 -5.237 1.00 69.00 72 ALA A CA 1
ATOM 537 C C . ALA A 1 72 ? 11.783 0.891 -5.888 1.00 69.00 72 ALA A C 1
ATOM 539 O O . ALA A 1 72 ? 11.675 0.945 -7.112 1.00 69.00 72 ALA A O 1
ATOM 540 N N . CYS A 1 73 ? 10.907 1.488 -5.080 1.00 74.06 73 CYS A N 1
ATOM 541 C CA . CYS A 1 73 ? 9.761 2.247 -5.573 1.00 74.06 73 CYS A CA 1
ATOM 542 C C . CYS A 1 73 ? 10.152 3.576 -6.232 1.00 74.06 73 CYS A C 1
ATOM 544 O O . CYS A 1 73 ? 9.538 4.000 -7.217 1.00 74.06 73 CYS A O 1
ATOM 546 N N . SER A 1 74 ? 11.219 4.214 -5.749 1.00 73.50 74 SER A N 1
ATOM 547 C CA . SER A 1 74 ? 11.777 5.414 -6.373 1.00 73.50 74 SER A CA 1
ATOM 548 C C . SER A 1 74 ? 12.441 5.126 -7.722 1.00 73.50 74 SER A C 1
ATOM 550 O O . SER A 1 74 ? 12.494 6.021 -8.565 1.00 73.50 74 SER A O 1
ATOM 552 N N . TRP A 1 75 ? 12.937 3.901 -7.937 1.00 70.69 75 TRP A N 1
ATOM 553 C CA . TRP A 1 75 ? 13.507 3.485 -9.218 1.00 70.69 75 TRP A CA 1
ATOM 554 C C . TRP A 1 75 ? 12.420 3.384 -10.291 1.00 70.69 75 TRP A C 1
ATOM 556 O O . TRP A 1 75 ? 12.573 4.008 -11.330 1.00 70.69 75 TRP A O 1
ATOM 566 N N . VAL A 1 76 ? 11.265 2.757 -10.017 1.00 68.00 76 VAL A N 1
ATOM 567 C CA . VAL A 1 76 ? 10.137 2.723 -10.984 1.00 68.00 76 VAL A CA 1
ATOM 568 C C . VAL A 1 76 ? 9.649 4.112 -11.367 1.00 68.00 76 VAL A C 1
ATOM 570 O O . VAL A 1 76 ? 9.344 4.369 -12.528 1.00 68.00 76 VAL A O 1
ATOM 573 N N . THR A 1 77 ? 9.609 5.031 -10.403 1.00 66.38 77 THR A N 1
ATOM 574 C CA . THR A 1 77 ? 9.202 6.415 -10.677 1.00 66.38 77 THR A CA 1
ATOM 575 C C . THR A 1 77 ? 10.191 7.113 -11.622 1.00 66.38 77 THR A C 1
ATOM 577 O O . THR A 1 77 ? 9.787 7.958 -12.416 1.00 66.38 77 THR A O 1
ATOM 580 N N . ARG A 1 78 ? 11.480 6.747 -11.555 1.00 63.94 78 ARG A N 1
ATOM 581 C CA . ARG A 1 78 ? 12.570 7.307 -12.369 1.00 63.94 78 ARG A CA 1
ATOM 582 C C . ARG A 1 78 ? 12.757 6.616 -13.719 1.00 63.94 78 ARG A C 1
ATOM 584 O O . ARG A 1 78 ? 13.066 7.308 -14.681 1.00 63.94 78 ARG A O 1
ATOM 591 N N . ALA A 1 79 ? 12.552 5.302 -13.793 1.00 61.12 79 ALA A N 1
ATOM 592 C CA . ALA A 1 79 ? 12.651 4.514 -15.023 1.00 61.12 79 ALA A CA 1
ATOM 593 C C . ALA A 1 79 ? 11.634 4.979 -16.082 1.00 61.12 79 ALA A C 1
ATOM 595 O O . ALA A 1 79 ? 11.855 4.834 -17.281 1.00 61.12 79 ALA A O 1
ATOM 596 N N . GLY A 1 80 ? 10.546 5.624 -15.645 1.00 55.44 80 GLY A N 1
ATOM 597 C CA . GLY A 1 80 ? 9.521 6.145 -16.536 1.00 55.44 80 GLY A CA 1
ATOM 598 C C . GLY A 1 80 ? 8.728 5.026 -17.216 1.00 55.44 80 GLY A C 1
ATOM 599 O O . GLY A 1 80 ? 9.066 3.848 -17.183 1.00 55.44 80 GLY A O 1
ATOM 600 N N . THR A 1 81 ? 7.617 5.392 -17.844 1.00 52.75 81 THR A N 1
ATOM 601 C CA . THR A 1 81 ? 6.679 4.454 -18.486 1.00 52.75 81 THR A CA 1
ATOM 602 C C . THR A 1 81 ? 7.196 3.842 -19.793 1.00 52.75 81 THR A C 1
ATOM 604 O O . THR A 1 81 ? 6.440 3.153 -20.470 1.00 52.75 81 THR A O 1
ATOM 607 N N . ASN A 1 82 ? 8.443 4.118 -20.187 1.00 49.78 82 ASN A N 1
ATOM 608 C CA . ASN A 1 82 ? 8.981 3.715 -21.490 1.00 49.78 82 ASN A CA 1
ATOM 609 C C . ASN A 1 82 ? 9.405 2.241 -21.526 1.00 49.78 82 ASN A C 1
ATOM 611 O O . ASN A 1 82 ? 9.499 1.658 -22.602 1.00 49.78 82 ASN A O 1
ATOM 615 N N . THR A 1 83 ? 9.577 1.620 -20.360 1.00 56.22 83 THR A N 1
ATOM 616 C CA . THR A 1 83 ? 9.887 0.197 -20.229 1.00 56.22 83 THR A CA 1
ATOM 617 C C . THR A 1 83 ? 8.598 -0.568 -19.907 1.00 56.22 83 THR A C 1
ATOM 619 O O . THR A 1 83 ? 8.310 -0.884 -18.752 1.00 56.22 83 THR A O 1
ATOM 622 N N . ASP A 1 84 ? 7.786 -0.866 -20.928 1.00 59.69 84 ASP A N 1
ATOM 623 C CA . ASP A 1 84 ? 6.494 -1.563 -20.779 1.00 59.69 84 ASP A CA 1
ATOM 624 C C . ASP A 1 84 ? 6.668 -3.083 -20.584 1.00 59.69 84 ASP A C 1
ATOM 626 O O . ASP A 1 84 ? 6.177 -3.915 -21.349 1.00 59.69 84 ASP A O 1
ATOM 630 N N . THR A 1 85 ? 7.434 -3.466 -19.561 1.00 70.00 85 THR A N 1
ATOM 631 C CA . THR A 1 85 ? 7.645 -4.869 -19.191 1.00 70.00 85 THR A CA 1
ATOM 632 C C . THR A 1 85 ? 6.735 -5.267 -18.033 1.00 70.00 85 THR A C 1
ATOM 634 O O . THR A 1 85 ? 6.433 -4.465 -17.144 1.00 70.00 85 THR A O 1
ATOM 637 N N . ASP A 1 86 ? 6.326 -6.537 -18.000 1.00 77.25 86 ASP A N 1
ATOM 638 C CA . ASP A 1 86 ? 5.518 -7.086 -16.903 1.00 77.25 86 ASP A CA 1
ATOM 639 C C . ASP A 1 86 ? 6.177 -6.878 -15.532 1.00 77.25 86 ASP A C 1
ATOM 641 O O . ASP A 1 86 ? 5.488 -6.668 -14.535 1.00 77.25 86 ASP A O 1
ATOM 645 N N . THR A 1 87 ? 7.510 -6.869 -15.478 1.00 73.88 87 THR A N 1
ATOM 646 C CA . THR A 1 87 ? 8.286 -6.603 -14.264 1.00 73.88 87 THR A CA 1
ATOM 647 C C . THR A 1 87 ? 8.074 -5.181 -13.744 1.00 73.88 87 THR A C 1
ATOM 649 O O . THR A 1 87 ? 7.805 -5.004 -12.555 1.00 73.88 87 THR A O 1
ATOM 652 N N . VAL A 1 88 ? 8.127 -4.171 -14.619 1.00 74.62 88 VAL A N 1
ATOM 653 C CA . VAL A 1 88 ? 7.878 -2.769 -14.245 1.00 74.62 88 VAL A CA 1
ATOM 654 C C . VAL A 1 88 ? 6.427 -2.585 -13.802 1.00 74.62 88 VAL A C 1
ATOM 656 O O . VAL A 1 88 ? 6.191 -1.960 -12.773 1.00 74.62 88 VAL A O 1
ATOM 659 N N . LYS A 1 89 ? 5.456 -3.215 -14.480 1.00 79.69 89 LYS A N 1
ATOM 660 C CA . LYS A 1 89 ? 4.041 -3.220 -14.049 1.00 79.69 89 LYS A CA 1
ATOM 661 C C . LYS A 1 89 ? 3.849 -3.847 -12.667 1.00 79.69 89 LYS A C 1
ATOM 663 O O . LYS A 1 89 ? 3.099 -3.324 -11.844 1.00 79.69 89 LYS A O 1
ATOM 668 N N . GLN A 1 90 ? 4.514 -4.971 -12.400 1.00 81.25 90 GLN A N 1
ATOM 669 C CA . GLN A 1 90 ? 4.454 -5.639 -11.098 1.00 81.25 90 GLN A CA 1
ATOM 670 C C . GLN A 1 90 ? 5.085 -4.788 -9.996 1.00 81.25 90 GLN A C 1
ATOM 672 O O . GLN A 1 90 ? 4.538 -4.733 -8.895 1.00 81.25 90 GLN A O 1
ATOM 677 N N . LEU A 1 91 ? 6.200 -4.117 -10.283 1.00 77.44 91 LEU A N 1
ATOM 678 C CA . LEU A 1 91 ? 6.857 -3.231 -9.329 1.00 77.44 91 LEU A CA 1
ATOM 679 C C . LEU A 1 91 ? 6.042 -1.952 -9.094 1.00 77.44 91 LEU A C 1
ATOM 681 O O . LEU A 1 91 ? 5.876 -1.545 -7.948 1.00 77.44 91 LEU A O 1
ATOM 685 N N . ASP A 1 92 ? 5.440 -1.382 -10.139 1.00 81.44 92 ASP A N 1
ATOM 686 C CA . ASP A 1 92 ? 4.534 -0.234 -10.036 1.00 81.44 92 ASP A CA 1
ATOM 687 C C . ASP A 1 92 ? 3.316 -0.555 -9.165 1.00 81.44 92 ASP A C 1
ATOM 689 O O . ASP A 1 92 ? 3.000 0.188 -8.235 1.00 81.44 92 ASP A O 1
ATOM 693 N N . LYS A 1 93 ? 2.678 -1.711 -9.397 1.00 84.94 93 LYS A N 1
ATOM 694 C CA . LYS A 1 93 ? 1.586 -2.199 -8.547 1.00 84.94 93 LYS A CA 1
ATOM 695 C C . LYS A 1 93 ? 2.052 -2.391 -7.106 1.00 84.94 93 LYS A C 1
ATOM 697 O O . LYS A 1 93 ? 1.396 -1.897 -6.195 1.00 84.94 93 LYS A O 1
ATOM 702 N N . LEU A 1 94 ? 3.180 -3.064 -6.885 1.00 85.00 94 LEU A N 1
ATOM 703 C CA . LEU A 1 94 ? 3.702 -3.294 -5.537 1.00 85.00 94 LEU A CA 1
ATOM 704 C C . LEU A 1 94 ? 3.892 -1.966 -4.790 1.00 85.00 94 LEU A C 1
ATOM 706 O O . LEU A 1 94 ? 3.468 -1.829 -3.646 1.00 85.00 94 LEU A O 1
ATOM 710 N N . CYS A 1 95 ? 4.453 -0.963 -5.457 1.00 83.62 95 CYS A N 1
ATOM 711 C CA . CYS A 1 95 ? 4.776 0.326 -4.862 1.00 83.62 95 CYS A CA 1
ATOM 712 C C . CYS A 1 95 ? 3.578 1.261 -4.675 1.00 83.62 95 CYS A C 1
ATOM 714 O O . CYS A 1 95 ? 3.510 1.974 -3.674 1.00 83.62 95 CYS A O 1
ATOM 716 N N . LYS A 1 96 ? 2.628 1.279 -5.615 1.00 85.06 96 LYS A N 1
ATOM 717 C CA . LYS A 1 96 ? 1.449 2.160 -5.551 1.00 85.06 96 LYS A CA 1
ATOM 718 C C . LYS A 1 96 ? 0.270 1.551 -4.800 1.00 85.06 96 LYS A C 1
ATOM 720 O O . LYS A 1 96 ? -0.606 2.296 -4.372 1.00 85.06 96 LYS A O 1
ATOM 725 N N . LEU A 1 97 ? 0.238 0.229 -4.649 1.00 87.56 97 LEU A N 1
ATOM 726 C CA . LEU A 1 97 ? -0.864 -0.487 -4.016 1.00 87.56 97 LEU A CA 1
ATOM 727 C C . LEU A 1 97 ? -0.416 -1.272 -2.791 1.00 87.56 97 LEU A C 1
ATOM 729 O O . LEU A 1 97 ? -0.860 -0.968 -1.689 1.00 87.56 97 LEU A O 1
ATOM 733 N N . ASP A 1 98 ? 0.434 -2.284 -2.963 1.00 86.94 98 ASP A N 1
ATOM 734 C CA . ASP A 1 98 ? 0.671 -3.263 -1.896 1.00 86.94 98 ASP A CA 1
ATOM 735 C C . ASP A 1 98 ? 1.463 -2.669 -0.716 1.00 86.94 98 ASP A C 1
ATOM 737 O O . ASP A 1 98 ? 1.153 -2.965 0.437 1.00 86.94 98 ASP A O 1
ATOM 741 N N . VAL A 1 99 ? 2.415 -1.768 -0.976 1.00 86.19 99 VAL A N 1
ATOM 742 C CA . VAL A 1 99 ? 3.167 -1.046 0.067 1.00 86.19 99 VAL A CA 1
ATOM 743 C C . VAL A 1 99 ? 2.258 -0.104 0.871 1.00 86.19 99 VAL A C 1
ATOM 745 O O . VAL A 1 99 ? 2.183 -0.266 2.094 1.00 86.19 99 VAL A O 1
ATOM 748 N N . PRO A 1 100 ? 1.501 0.825 0.246 1.00 87.44 100 PRO A N 1
ATOM 749 C CA . PRO A 1 100 ? 0.510 1.619 0.965 1.00 87.44 100 PRO A CA 1
ATOM 750 C C . PRO A 1 100 ? -0.546 0.766 1.685 1.00 87.44 100 PRO A C 1
ATOM 752 O O . PRO A 1 100 ? -0.883 1.059 2.827 1.00 87.44 100 PRO A O 1
ATOM 755 N N . LEU A 1 101 ? -1.040 -0.323 1.084 1.00 86.00 101 LEU A N 1
ATOM 756 C CA . LEU A 1 101 ? -1.981 -1.227 1.758 1.00 86.00 101 LEU A CA 1
ATOM 757 C C . LEU A 1 101 ? -1.377 -1.871 3.007 1.00 86.00 101 LEU A C 1
ATOM 759 O O . LEU A 1 101 ? -2.071 -2.005 4.015 1.00 86.00 101 LEU A O 1
ATOM 763 N N . GLY A 1 102 ? -0.100 -2.254 2.967 1.00 84.44 102 GLY A N 1
ATOM 764 C CA . GLY A 1 102 ? 0.614 -2.773 4.130 1.00 84.44 102 GLY A CA 1
ATOM 765 C C . GLY A 1 102 ? 0.678 -1.752 5.267 1.00 84.44 102 GLY A C 1
ATOM 766 O O . GLY A 1 102 ? 0.360 -2.085 6.410 1.00 84.44 102 GLY A O 1
ATOM 767 N N . ALA A 1 103 ? 1.011 -0.496 4.954 1.00 85.44 103 ALA A N 1
ATOM 768 C CA . ALA A 1 103 ? 1.024 0.595 5.930 1.00 85.44 103 ALA A CA 1
ATOM 769 C C . ALA A 1 103 ? -0.374 0.861 6.519 1.00 85.44 103 ALA A C 1
ATOM 771 O O . ALA A 1 103 ? -0.538 0.886 7.740 1.00 85.44 103 ALA A O 1
ATOM 772 N N . ALA A 1 104 ? -1.403 0.953 5.668 1.00 87.38 104 ALA A N 1
ATOM 773 C CA . ALA A 1 104 ? -2.794 1.112 6.095 1.00 87.38 104 ALA A CA 1
ATOM 774 C C . ALA A 1 104 ? -3.257 -0.051 6.987 1.00 87.38 104 ALA A C 1
ATOM 776 O O . ALA A 1 104 ? -3.935 0.168 7.988 1.00 87.38 104 ALA A O 1
ATOM 777 N N . THR A 1 105 ? -2.861 -1.283 6.659 1.00 88.94 105 THR A N 1
ATOM 778 C CA . THR A 1 105 ? -3.185 -2.471 7.460 1.00 88.94 105 THR A CA 1
ATOM 779 C C . THR A 1 105 ? -2.562 -2.387 8.849 1.00 88.94 105 THR A C 1
ATOM 781 O O . THR A 1 105 ? -3.259 -2.614 9.835 1.00 88.94 105 THR A O 1
ATOM 784 N N . LYS A 1 106 ? -1.274 -2.024 8.953 1.00 86.00 106 LYS A N 1
ATOM 785 C CA . LYS A 1 106 ? -0.603 -1.841 10.250 1.00 86.00 106 LYS A CA 1
ATOM 786 C C . LYS A 1 106 ? -1.304 -0.773 11.094 1.00 86.00 106 LYS A C 1
ATOM 788 O O . LYS A 1 106 ? -1.555 -1.016 12.271 1.00 86.00 106 LYS A O 1
ATOM 793 N N . ALA A 1 107 ? -1.675 0.356 10.487 1.00 88.62 107 ALA A N 1
ATOM 794 C CA . ALA A 1 107 ? -2.395 1.429 11.170 1.00 88.62 107 ALA A CA 1
ATOM 795 C C . ALA A 1 107 ? -3.774 0.971 11.678 1.00 88.62 107 ALA A C 1
ATOM 797 O O . ALA A 1 107 ? -4.089 1.174 12.848 1.00 88.62 107 ALA A O 1
ATOM 798 N N . VAL A 1 108 ? -4.575 0.299 10.839 1.00 90.25 108 VAL A N 1
ATOM 799 C CA . VAL A 1 108 ? -5.893 -0.235 11.236 1.00 90.25 108 VAL A CA 1
ATOM 800 C C . VAL A 1 108 ? -5.760 -1.240 12.376 1.00 90.25 108 VAL A C 1
ATOM 802 O O . VAL A 1 108 ? -6.489 -1.136 13.355 1.00 90.25 108 VAL A O 1
ATOM 805 N N . VAL A 1 109 ? -4.813 -2.179 12.292 1.00 90.44 109 VAL A N 1
ATOM 806 C CA . VAL A 1 109 ? -4.587 -3.177 13.350 1.00 90.44 109 VAL A CA 1
ATOM 807 C C . VAL A 1 109 ? -4.150 -2.514 14.658 1.00 90.44 109 VAL A C 1
ATOM 809 O O . VAL A 1 109 ? -4.614 -2.911 15.726 1.00 90.44 109 VAL A O 1
ATOM 812 N N . ALA A 1 110 ? -3.292 -1.492 14.597 1.00 89.38 110 ALA A N 1
ATOM 813 C CA . ALA A 1 110 ? -2.898 -0.727 15.777 1.00 89.38 110 ALA A CA 1
ATOM 814 C C . ALA A 1 110 ? -4.098 0.001 16.406 1.00 89.38 110 ALA A C 1
ATOM 816 O O . ALA A 1 110 ? -4.308 -0.115 17.611 1.00 89.38 110 ALA A O 1
ATOM 817 N N . ALA A 1 111 ? -4.929 0.667 15.598 1.00 89.56 111 ALA A N 1
ATOM 818 C CA . ALA A 1 111 ? -6.132 1.354 16.068 1.00 89.56 111 ALA A CA 1
ATOM 819 C C . ALA A 1 111 ? -7.177 0.384 16.650 1.00 89.56 111 ALA A C 1
ATOM 821 O O . ALA A 1 111 ? -7.768 0.656 17.692 1.00 89.56 111 ALA A O 1
ATOM 822 N N . GLU A 1 112 ? -7.382 -0.779 16.026 1.00 91.88 112 GLU A N 1
ATOM 823 C CA . GLU A 1 112 ? -8.255 -1.839 16.545 1.00 91.88 112 GLU A CA 1
ATOM 824 C C . GLU A 1 112 ? -7.763 -2.381 17.884 1.00 91.88 112 GLU A C 1
ATOM 826 O O . GLU A 1 112 ? -8.557 -2.537 18.814 1.00 91.88 112 GLU A O 1
ATOM 831 N N . LYS A 1 113 ? -6.454 -2.618 18.009 1.00 91.81 113 LYS A N 1
ATOM 832 C CA . LYS A 1 113 ? -5.847 -3.039 19.270 1.00 91.81 113 LYS A CA 1
ATOM 833 C C . LYS A 1 113 ? -6.022 -1.969 20.350 1.00 91.81 113 LYS A C 1
ATOM 835 O O . LYS A 1 113 ? -6.488 -2.289 21.441 1.00 91.81 113 LYS A O 1
ATOM 840 N N . ALA A 1 114 ? -5.729 -0.709 20.038 1.00 89.44 114 ALA A N 1
ATOM 841 C CA . ALA A 1 114 ? -5.900 0.403 20.968 1.00 89.44 114 ALA A CA 1
ATOM 842 C C . ALA A 1 114 ? -7.371 0.568 21.398 1.00 89.44 114 ALA A C 1
ATOM 844 O O . ALA A 1 114 ? -7.650 0.772 22.580 1.00 89.44 114 ALA A O 1
ATOM 845 N N . LYS A 1 115 ? -8.335 0.380 20.483 1.00 89.69 115 LYS A N 1
ATOM 846 C CA . LYS A 1 115 ? -9.768 0.405 20.817 1.00 89.69 115 LYS A CA 1
ATOM 847 C C . LYS A 1 115 ? -10.181 -0.754 21.720 1.00 89.69 115 LYS A C 1
ATOM 849 O O . LYS A 1 115 ? -11.026 -0.564 22.590 1.00 89.69 115 LYS A O 1
ATOM 854 N N . ALA A 1 116 ? -9.608 -1.940 21.521 1.00 90.75 116 ALA A N 1
ATOM 855 C CA . ALA A 1 116 ? -9.861 -3.096 22.375 1.00 90.75 116 ALA A CA 1
ATOM 856 C C . ALA A 1 116 ? -9.298 -2.899 23.794 1.00 90.75 116 ALA A C 1
ATOM 858 O O . ALA A 1 116 ? -9.938 -3.296 24.765 1.00 90.75 116 ALA A O 1
ATOM 859 N N . GLU A 1 117 ? -8.132 -2.261 23.919 1.00 91.19 117 GLU A N 1
ATOM 860 C CA . GLU A 1 117 ? -7.504 -1.940 25.208 1.00 91.19 117 GLU A CA 1
ATOM 861 C C . GLU A 1 117 ? -8.197 -0.769 25.924 1.00 91.19 117 GLU A C 1
ATOM 863 O O . GLU A 1 117 ? -8.277 -0.755 27.153 1.00 91.19 117 GLU A O 1
ATOM 868 N N . GLN A 1 118 ? -8.738 0.196 25.173 1.00 87.25 118 GLN A N 1
ATOM 869 C CA . GLN A 1 118 ? -9.421 1.375 25.713 1.00 87.25 118 GLN A CA 1
ATOM 870 C C . GLN A 1 118 ? -10.790 1.623 25.045 1.00 87.25 118 GLN A C 1
ATOM 872 O O . GLN A 1 118 ? -10.974 2.616 24.331 1.00 87.25 118 GLN A O 1
ATOM 877 N N . PRO A 1 119 ? -11.806 0.774 25.300 1.00 85.12 119 PRO A N 1
ATOM 878 C CA . PRO A 1 119 ? -13.108 0.871 24.630 1.00 85.12 119 PRO A CA 1
ATOM 879 C C . PRO A 1 119 ? -13.811 2.216 24.840 1.00 85.12 119 PRO A C 1
ATOM 881 O O . PRO A 1 119 ? -14.440 2.751 23.924 1.00 85.12 119 PRO A O 1
ATOM 884 N N . GLN A 1 120 ? -13.671 2.778 26.039 1.00 84.69 120 GLN A N 1
ATOM 885 C CA . GLN A 1 120 ? -14.283 4.031 26.473 1.00 84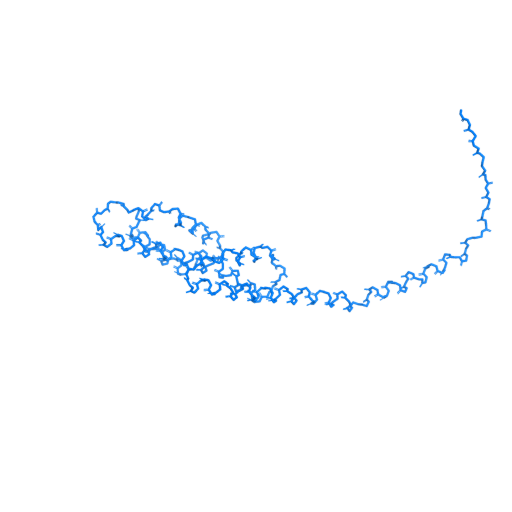.69 120 GLN A CA 1
ATOM 886 C C . GLN A 1 120 ? -13.506 5.291 26.065 1.00 84.69 120 GLN A C 1
ATOM 888 O O . GLN A 1 120 ? -13.994 6.391 26.318 1.00 84.69 120 GLN A O 1
ATOM 893 N N . ALA A 1 121 ? -12.313 5.164 25.467 1.00 80.38 121 ALA A N 1
ATOM 894 C CA . ALA A 1 121 ? -11.560 6.332 25.025 1.00 80.38 121 ALA A CA 1
ATOM 895 C C . ALA A 1 121 ? -12.360 7.090 23.944 1.00 80.38 121 ALA A C 1
ATOM 897 O O . ALA A 1 121 ? -12.787 6.468 22.960 1.00 80.38 121 ALA A O 1
ATOM 898 N N . PRO A 1 122 ? -12.585 8.409 24.118 1.00 72.56 122 PRO A N 1
ATOM 899 C CA . PRO A 1 122 ? -13.336 9.217 23.159 1.00 72.56 122 PRO A CA 1
ATOM 900 C C . PRO A 1 122 ? -12.575 9.407 21.840 1.00 72.56 122 PRO A C 1
ATOM 902 O O . PRO A 1 122 ? -13.202 9.535 20.794 1.00 72.56 122 PRO A O 1
ATOM 905 N N . SER A 1 123 ? -11.242 9.380 21.876 1.00 79.31 123 SER A N 1
ATOM 906 C CA . SER A 1 123 ? -10.373 9.332 20.701 1.00 79.31 123 SER A CA 1
ATOM 907 C C . SER A 1 123 ? -9.115 8.524 21.013 1.00 79.31 123 SER A C 1
ATOM 909 O O . SER A 1 123 ? -8.654 8.494 22.156 1.00 79.31 123 SER A O 1
ATOM 911 N N . LEU A 1 124 ? -8.576 7.848 19.998 1.00 86.31 124 LEU A N 1
ATOM 912 C CA . LEU A 1 124 ? -7.309 7.124 20.087 1.00 86.31 124 LEU A CA 1
ATOM 913 C C . LEU A 1 124 ? -6.218 7.945 19.405 1.00 86.31 124 LEU A C 1
ATOM 915 O O . LEU A 1 124 ? -6.472 8.605 18.396 1.00 86.31 124 LEU A O 1
ATOM 919 N N . THR A 1 125 ? -4.998 7.887 19.928 1.00 85.88 125 THR A N 1
ATOM 920 C CA . THR A 1 125 ? -3.834 8.560 19.331 1.00 85.88 125 THR A CA 1
ATOM 921 C C . THR A 1 125 ? -3.558 8.079 17.910 1.00 85.88 125 THR A C 1
ATOM 923 O O . THR A 1 125 ? -3.181 8.865 17.044 1.00 85.88 125 THR A O 1
ATOM 926 N N . GLU A 1 126 ? -3.834 6.805 17.650 1.00 86.50 126 GLU A N 1
ATOM 927 C CA . GLU A 1 126 ? -3.721 6.139 16.359 1.00 86.50 126 GLU A CA 1
ATOM 928 C C . GLU A 1 126 ? -4.616 6.810 15.313 1.00 86.50 126 GLU A C 1
ATOM 930 O O . GLU A 1 126 ? -4.205 6.961 14.166 1.00 86.50 126 GLU A O 1
ATOM 935 N N . CYS A 1 127 ? -5.798 7.295 15.712 1.00 86.88 127 CYS A N 1
ATOM 936 C CA . CYS A 1 127 ? -6.754 7.945 14.814 1.00 86.88 127 CYS A CA 1
ATOM 937 C C . CYS A 1 127 ? -6.267 9.292 14.264 1.00 86.88 127 CYS A C 1
ATOM 939 O O . CYS A 1 127 ? -6.774 9.751 13.241 1.00 86.88 127 CYS A O 1
ATOM 941 N N . SER A 1 128 ? -5.273 9.895 14.914 1.00 83.81 128 SER A N 1
ATOM 942 C CA . SER A 1 128 ? -4.642 11.150 14.501 1.00 83.81 128 SER A CA 1
ATOM 943 C C . SER A 1 128 ? -3.277 10.930 13.839 1.00 83.81 128 SER A C 1
ATOM 945 O O . SER A 1 128 ? -2.512 11.881 13.706 1.00 83.81 128 SER A O 1
ATOM 947 N N . SER A 1 129 ? -2.938 9.694 13.452 1.00 82.06 129 SER A N 1
ATOM 948 C CA . SER A 1 129 ? -1.649 9.397 12.824 1.00 82.06 129 SER A CA 1
ATOM 949 C C . SER A 1 129 ? -1.541 9.997 11.418 1.00 82.06 129 SER A C 1
ATOM 951 O O . SER A 1 129 ? -2.363 9.729 10.533 1.00 82.06 129 SER A O 1
ATOM 953 N N . ASP A 1 130 ? -0.454 10.737 11.188 1.00 85.88 130 ASP A N 1
ATOM 954 C CA . ASP A 1 130 ? -0.076 11.256 9.871 1.00 85.88 130 ASP A CA 1
ATOM 955 C C . ASP A 1 130 ? 0.151 10.130 8.849 1.00 85.88 130 ASP A C 1
ATOM 957 O O . ASP A 1 130 ? -0.092 10.314 7.653 1.00 85.88 130 ASP A O 1
ATOM 961 N N . GLU A 1 131 ? 0.572 8.941 9.294 1.00 84.12 131 GLU A N 1
ATOM 962 C CA . GLU A 1 131 ? 0.835 7.799 8.411 1.00 84.12 131 GLU A CA 1
ATOM 963 C C . GLU A 1 131 ? -0.441 7.318 7.711 1.00 84.12 131 GLU A C 1
ATOM 965 O O . GLU A 1 131 ? -0.411 7.007 6.514 1.00 84.12 131 GLU A O 1
ATOM 970 N N . TRP A 1 132 ? -1.579 7.306 8.416 1.00 88.12 132 TRP A N 1
ATOM 971 C CA . TRP A 1 132 ? -2.869 6.968 7.812 1.00 88.12 132 TRP A CA 1
ATOM 972 C C . TRP A 1 132 ? -3.279 8.009 6.768 1.00 88.12 132 TRP A C 1
ATOM 974 O O . TRP A 1 132 ? -3.644 7.648 5.648 1.00 88.12 132 TRP A O 1
ATO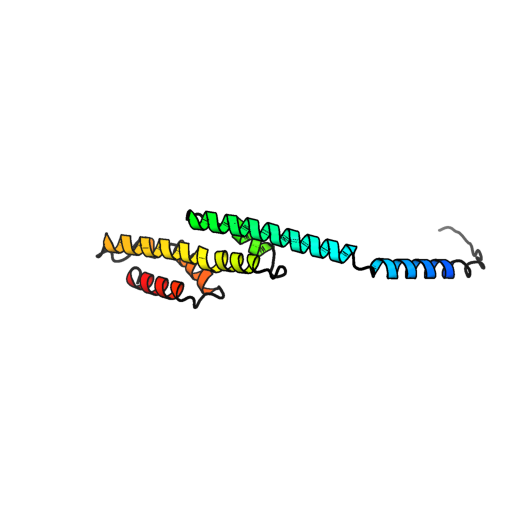M 984 N N . ALA A 1 133 ?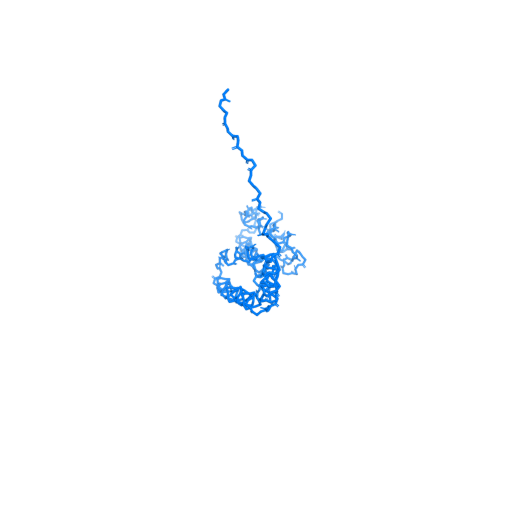 -3.166 9.300 7.092 1.00 89.81 133 ALA A N 1
ATOM 985 C CA . ALA A 1 133 ? -3.532 10.388 6.185 1.00 89.81 133 ALA A CA 1
ATOM 986 C C . ALA A 1 133 ? -2.684 10.387 4.898 1.00 89.81 133 ALA A C 1
ATOM 988 O O . ALA A 1 133 ? -3.214 10.525 3.787 1.00 89.81 133 ALA A O 1
ATOM 989 N N . GLN A 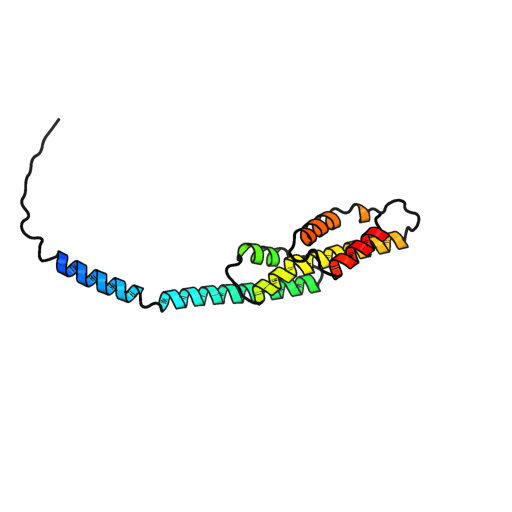1 134 ? -1.373 10.165 5.025 1.00 88.44 134 GLN A N 1
ATOM 990 C CA . GLN A 1 134 ? -0.465 10.056 3.883 1.00 88.44 134 GLN A CA 1
ATOM 991 C C . GLN A 1 134 ? -0.775 8.823 3.029 1.00 88.44 134 GLN A C 1
ATOM 993 O O . GLN A 1 134 ? -0.840 8.913 1.802 1.00 88.44 134 GLN A O 1
ATOM 998 N N . THR A 1 135 ? -1.007 7.673 3.665 1.00 88.75 135 THR A N 1
ATOM 999 C CA . THR A 1 135 ? -1.326 6.418 2.973 1.00 88.75 135 THR A CA 1
ATOM 1000 C C . THR A 1 135 ? -2.660 6.498 2.238 1.00 88.75 135 THR A C 1
ATOM 1002 O O . THR A 1 135 ? -2.747 6.106 1.074 1.00 88.75 135 THR A O 1
ATOM 1005 N N . LYS A 1 136 ? -3.677 7.084 2.878 1.00 90.81 136 LYS A N 1
ATOM 1006 C CA . LYS A 1 136 ? -4.973 7.385 2.267 1.00 90.81 136 LYS A CA 1
ATOM 1007 C C . LYS A 1 136 ? -4.799 8.227 1.007 1.00 90.81 136 LYS A C 1
ATOM 1009 O O . LYS A 1 136 ? -5.301 7.848 -0.044 1.00 90.81 136 LYS A O 1
ATOM 1014 N N . THR A 1 137 ? -4.036 9.317 1.094 1.00 91.88 137 THR A N 1
ATOM 1015 C CA . THR A 1 137 ? -3.777 10.203 -0.052 1.00 91.88 137 THR A CA 1
ATOM 1016 C C . THR A 1 137 ? -3.102 9.451 -1.204 1.00 91.88 137 THR A C 1
ATOM 1018 O O . THR A 1 137 ? -3.515 9.590 -2.354 1.00 91.88 137 THR A O 1
ATOM 1021 N N . LYS A 1 138 ? -2.106 8.602 -0.907 1.00 89.31 138 LYS A N 1
ATOM 1022 C CA . LYS A 1 138 ? -1.419 7.773 -1.914 1.00 89.31 138 LYS A CA 1
ATOM 1023 C C . LYS A 1 138 ? -2.369 6.783 -2.595 1.00 89.31 138 LYS A C 1
ATOM 1025 O O . LYS A 1 138 ? -2.366 6.701 -3.818 1.00 89.31 138 LYS A O 1
ATOM 1030 N N . LEU A 1 139 ? -3.183 6.055 -1.828 1.00 90.81 139 LEU A N 1
ATOM 1031 C CA . LEU A 1 139 ? -4.110 5.053 -2.367 1.00 90.81 139 LEU A CA 1
ATOM 1032 C C . LEU A 1 139 ? -5.261 5.688 -3.153 1.00 90.81 139 LEU A C 1
ATOM 1034 O O . LEU A 1 139 ? -5.594 5.207 -4.235 1.00 90.81 139 LEU A O 1
ATOM 1038 N N . GLU A 1 140 ? -5.840 6.781 -2.655 1.00 92.38 140 GLU A N 1
ATOM 1039 C CA . GLU A 1 140 ? -6.949 7.484 -3.314 1.00 92.38 140 GLU A CA 1
ATOM 1040 C C . GLU A 1 140 ? -6.505 8.258 -4.562 1.00 92.38 140 GLU A C 1
ATOM 1042 O O . GLU A 1 140 ? -7.283 8.380 -5.504 1.00 92.38 140 GLU A O 1
ATOM 1047 N N . GLY A 1 141 ? -5.251 8.721 -4.610 1.00 87.88 141 GLY A N 1
ATOM 1048 C CA . GLY A 1 141 ? -4.644 9.313 -5.807 1.00 87.88 141 GLY A CA 1
ATOM 1049 C C . GLY A 1 141 ? -4.110 8.294 -6.824 1.00 87.88 141 GLY A C 1
ATOM 1050 O O . GLY A 1 141 ? -3.600 8.689 -7.872 1.00 87.88 141 GLY A O 1
ATOM 1051 N N . SER A 1 142 ? -4.188 6.994 -6.529 1.00 85.31 142 SER A N 1
ATOM 1052 C CA . SER A 1 142 ? -3.693 5.921 -7.399 1.00 85.31 142 SER A CA 1
ATOM 1053 C C . SER A 1 142 ? -4.809 5.342 -8.286 1.00 85.31 142 SER A C 1
ATOM 1055 O O . SER A 1 142 ? -5.988 5.440 -7.935 1.00 85.31 142 SER A O 1
ATOM 1057 N N . PRO A 1 143 ? -4.482 4.631 -9.386 1.00 85.06 143 PRO A N 1
ATOM 1058 C CA . PRO A 1 143 ? -5.478 3.881 -10.164 1.00 85.06 143 PRO A CA 1
ATOM 1059 C C . PRO A 1 143 ? -6.160 2.750 -9.368 1.00 85.06 143 PRO A C 1
ATOM 1061 O O . PRO A 1 143 ? -7.077 2.106 -9.872 1.00 85.06 143 PRO A O 1
ATOM 1064 N N . PHE A 1 144 ? -5.736 2.503 -8.127 1.00 84.88 144 PHE A N 1
ATOM 1065 C CA . PHE A 1 144 ? -6.252 1.459 -7.249 1.00 84.88 144 PHE A CA 1
ATOM 1066 C C . PHE A 1 144 ? -7.187 1.992 -6.155 1.00 84.88 144 PHE A C 1
ATOM 1068 O O . PHE A 1 144 ? -7.491 1.279 -5.201 1.00 84.88 144 PHE A O 1
ATOM 1075 N N . ALA A 1 145 ? -7.690 3.223 -6.286 1.00 88.69 145 ALA A N 1
ATOM 1076 C CA . ALA A 1 145 ? -8.627 3.817 -5.329 1.00 88.69 145 ALA A CA 1
ATOM 1077 C C . ALA A 1 145 ? -9.901 2.973 -5.093 1.00 88.69 145 ALA A C 1
ATOM 1079 O O . ALA A 1 145 ? -10.530 3.079 -4.038 1.00 88.69 145 ALA A O 1
ATOM 1080 N N . SER A 1 146 ? -10.273 2.124 -6.059 1.00 89.44 146 SER A N 1
ATOM 1081 C CA . SER A 1 146 ? -11.413 1.200 -5.989 1.00 89.44 146 SER A CA 1
ATOM 1082 C C . SER A 1 146 ? -11.041 -0.232 -5.569 1.00 89.44 146 SER A C 1
ATOM 1084 O O . SER A 1 146 ? -11.884 -1.121 -5.666 1.00 89.44 146 SER A O 1
ATOM 1086 N N . ASP A 1 147 ? -9.804 -0.489 -5.128 1.00 92.00 147 ASP A N 1
ATOM 1087 C CA . ASP A 1 147 ? -9.389 -1.817 -4.658 1.00 92.00 147 ASP A CA 1
ATOM 1088 C C . ASP A 1 147 ? -10.224 -2.244 -3.436 1.00 92.00 147 ASP A C 1
ATOM 1090 O O . ASP A 1 147 ? -10.391 -1.495 -2.468 1.00 92.00 147 ASP A O 1
ATOM 1094 N N . ALA A 1 148 ? -10.760 -3.466 -3.475 1.00 93.75 148 ALA A N 1
ATOM 1095 C CA . ALA A 1 148 ? -11.637 -3.985 -2.428 1.00 93.75 148 ALA A CA 1
ATOM 1096 C C . ALA A 1 148 ? -10.940 -4.076 -1.058 1.00 93.75 148 ALA A C 1
ATOM 1098 O O . ALA A 1 148 ? -11.579 -3.842 -0.033 1.00 93.75 148 ALA A O 1
ATOM 1099 N N . ARG A 1 149 ? -9.628 -4.357 -1.028 1.00 92.00 149 ARG A N 1
ATOM 1100 C CA . ARG A 1 149 ? -8.837 -4.388 0.213 1.00 92.00 149 ARG A CA 1
ATOM 1101 C C . ARG A 1 149 ? -8.746 -2.995 0.824 1.00 92.00 149 ARG A C 1
ATOM 1103 O O . ARG A 1 149 ? -8.851 -2.847 2.037 1.00 92.00 149 ARG A O 1
ATOM 1110 N N . TRP A 1 150 ? -8.599 -1.964 -0.009 1.00 93.50 150 TRP A N 1
ATOM 1111 C CA . TRP A 1 150 ? -8.607 -0.581 0.464 1.00 93.50 150 TRP A CA 1
ATOM 1112 C C . TRP A 1 150 ? -9.981 -0.172 1.011 1.00 93.50 150 TRP A C 1
ATOM 1114 O O . TRP A 1 150 ? -10.068 0.455 2.068 1.00 93.50 150 TRP A O 1
ATOM 1124 N N . ALA A 1 151 ? -11.063 -0.559 0.333 1.00 93.56 151 ALA A N 1
ATOM 1125 C CA . ALA A 1 151 ? -12.421 -0.300 0.807 1.00 93.56 151 ALA A CA 1
ATOM 1126 C C . ALA A 1 151 ? -12.702 -0.952 2.177 1.00 93.56 151 ALA A C 1
ATOM 1128 O O . ALA A 1 151 ? -13.274 -0.297 3.053 1.00 93.56 151 ALA A O 1
ATOM 1129 N N . ASP A 1 152 ? -12.252 -2.195 2.386 1.00 95.12 152 ASP A N 1
ATOM 1130 C CA . ASP A 1 152 ? -12.351 -2.888 3.678 1.00 95.12 152 ASP A CA 1
ATOM 1131 C C . ASP A 1 152 ? -11.591 -2.147 4.789 1.00 95.12 152 ASP A C 1
ATOM 1133 O O . ASP A 1 152 ? -12.171 -1.825 5.829 1.00 95.12 152 ASP A O 1
ATOM 1137 N N . LEU A 1 153 ? -10.326 -1.783 4.543 1.00 94.12 153 LEU A N 1
ATOM 1138 C CA . LEU A 1 153 ? -9.506 -1.054 5.517 1.00 94.12 153 LEU A CA 1
ATOM 1139 C C . LEU A 1 153 ? -10.126 0.292 5.900 1.00 94.12 153 LEU A C 1
ATOM 1141 O O . LEU A 1 153 ? -10.154 0.628 7.082 1.00 94.12 153 LEU A O 1
ATOM 1145 N N . LYS A 1 154 ? -10.684 1.040 4.938 1.00 93.88 154 LYS A N 1
ATOM 1146 C CA . LYS A 1 154 ? -11.427 2.274 5.237 1.00 93.88 154 LYS A CA 1
ATOM 1147 C C . LYS A 1 154 ? -12.632 2.016 6.131 1.00 93.88 154 LYS A C 1
ATOM 1149 O O . LYS A 1 154 ? -12.826 2.739 7.104 1.00 93.88 154 LYS A O 1
ATOM 1154 N N . SER A 1 155 ? -13.431 0.992 5.822 1.00 94.62 155 SER A N 1
ATOM 1155 C CA . SER A 1 155 ? -14.602 0.645 6.634 1.00 94.62 155 SER A CA 1
ATOM 1156 C C . SER A 1 155 ? -14.201 0.297 8.067 1.00 94.62 155 SER A C 1
ATOM 1158 O O . SER A 1 155 ? -14.809 0.788 9.018 1.00 94.62 155 SER A O 1
ATOM 1160 N N . ARG A 1 156 ? -13.146 -0.505 8.237 1.00 93.88 156 ARG A N 1
ATOM 1161 C CA . ARG A 1 156 ? -12.609 -0.860 9.555 1.00 93.88 156 ARG A CA 1
ATOM 1162 C C . ARG A 1 156 ? -12.095 0.365 10.295 1.00 93.88 156 ARG A C 1
ATOM 1164 O O . ARG A 1 156 ? -12.526 0.586 11.421 1.00 93.88 156 ARG A O 1
ATOM 1171 N N . TRP A 1 157 ? -11.298 1.209 9.637 1.00 92.81 157 TRP A N 1
ATOM 1172 C CA . TRP A 1 157 ? -10.809 2.463 10.210 1.00 92.81 157 TRP A CA 1
ATOM 1173 C C . TRP A 1 157 ? -11.946 3.342 10.731 1.00 92.81 157 TRP A C 1
ATOM 1175 O O . TRP A 1 157 ? -11.916 3.731 11.887 1.00 92.81 157 TRP A O 1
ATOM 1185 N N . THR A 1 158 ? -13.004 3.578 9.946 1.00 92.06 158 THR A N 1
ATOM 1186 C CA . THR A 1 158 ? -14.142 4.417 10.384 1.00 92.06 158 THR A CA 1
ATOM 1187 C C . THR A 1 158 ? -14.902 3.871 11.596 1.00 92.06 158 THR A C 1
ATOM 1189 O O . THR A 1 158 ? -15.587 4.625 12.278 1.00 92.06 158 THR A O 1
ATOM 1192 N N . LYS A 1 159 ? -14.797 2.567 11.891 1.00 90.19 159 LYS A N 1
ATOM 1193 C CA . LYS A 1 159 ? -15.411 1.968 13.088 1.00 90.19 159 LYS A CA 1
ATOM 1194 C C . LYS A 1 159 ? -14.588 2.224 14.349 1.00 90.19 159 LYS A C 1
ATOM 1196 O O . LYS A 1 159 ? -15.167 2.354 15.424 1.00 90.19 159 LYS A O 1
ATOM 1201 N N . VAL A 1 160 ? -13.260 2.254 14.233 1.00 90.19 160 VAL A N 1
ATOM 1202 C CA . VAL A 1 160 ? -12.345 2.477 15.369 1.00 90.19 160 VAL A CA 1
ATOM 1203 C C . VAL A 1 160 ? -11.976 3.946 15.558 1.00 90.19 160 VAL A C 1
ATOM 1205 O O . VAL A 1 160 ? -11.759 4.374 16.688 1.00 90.19 160 VAL A O 1
ATOM 1208 N N . CYS A 1 161 ? -11.977 4.703 14.465 1.00 88.19 161 CYS A N 1
ATOM 1209 C CA . CYS A 1 161 ? -11.614 6.108 14.353 1.00 88.19 161 CYS A CA 1
ATOM 1210 C C . CYS A 1 161 ? -12.729 6.885 13.630 1.00 88.19 161 CYS A C 1
ATOM 1212 O O . CYS A 1 161 ? -12.576 7.195 12.441 1.00 88.19 161 CYS A O 1
ATOM 1214 N N . PRO A 1 162 ? -13.871 7.111 14.305 1.00 78.81 162 PRO A N 1
ATOM 1215 C CA . PRO A 1 162 ? -14.993 7.875 13.765 1.00 78.81 162 PRO A CA 1
ATOM 1216 C C . PRO A 1 162 ? -14.703 9.377 13.649 1.00 78.81 162 PRO A C 1
ATOM 1218 O O . PRO A 1 162 ? -13.870 9.895 14.428 1.00 78.81 162 PRO A O 1
#